Protein AF-A0A958DIU5-F1 (afdb_monomer_lite)

Secondary structure (DSSP, 8-state):
-------------PPP---HHHHHHHHHHHHHHHTTSHHHHHHHHHHT-TTTTTEEEEEEE-STT--EEE-S--HHHHTTSEEE-SSTTEEEEE-SSEEEEEE-SS-BTTTTBSSEEEEEEESSSEEEEETTS---TTEEEEEGGGS--GGGPPPTT--PPPP-

pLDDT: mean 75.97, std 15.97, range [31.56, 92.94]

Radius of gyration: 17.84 Å; chains: 1; bounding box: 60×39×46 Å

Sequence (164 aa):
YTDQSFSCRFMAQFSELTSPQRDEDWAEKRREAYRGSFRHFLNALRGGRLNETRFAISATRGTGREYTRHPFLSPRWQAQLISPAADSSECQLHFPFTLEVYFDGEGDELTGRKYQLSYLSLSSDTVTVSLNGYTPHTVMRYGRWGNERFADMLPLDYQPPAPD

Structure (mmCIF, N/CA/C/O backbone):
data_AF-A0A958DIU5-F1
#
_entry.id   AF-A0A958DIU5-F1
#
loop_
_atom_site.group_PDB
_atom_site.id
_atom_site.type_symbol
_atom_site.label_atom_id
_atom_site.label_alt_id
_atom_site.label_comp_id
_atom_site.label_asym_id
_atom_site.label_entity_id
_atom_site.label_seq_id
_atom_site.pdbx_PDB_ins_code
_atom_site.Cartn_x
_atom_site.Cartn_y
_atom_site.Cartn_z
_atom_site.occupancy
_atom_site.B_iso_or_equiv
_atom_site.auth_seq_id
_atom_site.auth_comp_id
_atom_site.auth_asym_id
_atom_site.auth_atom_id
_atom_site.pdbx_PDB_model_num
ATOM 1 N N . TYR A 1 1 ? 43.198 -16.333 16.505 1.00 38.53 1 TYR A N 1
ATOM 2 C CA . TYR A 1 1 ? 42.192 -15.309 16.826 1.00 38.53 1 TYR A CA 1
ATOM 3 C C . TYR A 1 1 ? 41.189 -15.309 15.695 1.00 38.53 1 TYR A C 1
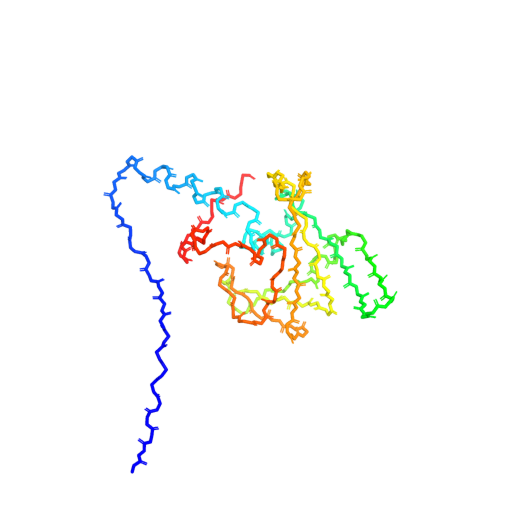ATOM 5 O O . TYR A 1 1 ? 41.500 -14.804 14.627 1.00 38.53 1 TYR A O 1
ATOM 13 N N . THR A 1 2 ? 40.062 -15.987 15.880 1.00 44.06 2 THR A N 1
ATOM 14 C CA . THR A 1 2 ? 39.003 -16.095 14.871 1.00 44.06 2 THR A CA 1
ATOM 15 C C . THR A 1 2 ? 37.812 -15.331 15.416 1.00 44.06 2 THR A C 1
ATOM 17 O O . THR A 1 2 ? 37.264 -15.695 16.454 1.00 44.06 2 THR A O 1
ATOM 20 N N . ASP A 1 3 ? 37.509 -14.221 14.757 1.00 47.31 3 ASP A N 1
ATOM 21 C CA . ASP A 1 3 ? 36.430 -13.299 15.084 1.00 47.31 3 ASP A CA 1
ATOM 22 C C . ASP A 1 3 ? 35.083 -13.991 14.825 1.00 47.31 3 ASP A C 1
ATOM 24 O O . ASP A 1 3 ? 34.685 -14.204 13.680 1.00 47.31 3 ASP A O 1
ATOM 28 N N . GLN A 1 4 ? 34.420 -14.440 15.893 1.00 47.19 4 GLN A N 1
ATOM 29 C CA . GLN A 1 4 ? 33.033 -14.891 15.830 1.00 47.19 4 GLN A CA 1
ATOM 30 C C . GLN A 1 4 ? 32.143 -13.665 16.003 1.00 47.19 4 GLN A C 1
ATOM 32 O O . GLN A 1 4 ? 31.909 -13.198 17.117 1.00 47.19 4 GLN A O 1
ATOM 37 N N . SER A 1 5 ? 31.642 -13.141 14.889 1.00 48.66 5 SER A N 1
ATOM 38 C CA . SER A 1 5 ? 30.579 -12.148 14.916 1.00 48.66 5 SER A CA 1
ATOM 39 C C . SER A 1 5 ? 29.260 -12.830 15.295 1.00 48.66 5 SER A C 1
ATOM 41 O O . SER A 1 5 ? 28.766 -13.729 14.616 1.00 48.66 5 SER A O 1
ATOM 43 N N . PHE A 1 6 ? 28.682 -12.411 16.419 1.00 39.09 6 PHE A N 1
ATOM 44 C CA . PHE A 1 6 ? 27.350 -12.827 16.846 1.00 39.09 6 PHE A CA 1
ATOM 45 C C . PHE A 1 6 ? 26.333 -11.809 16.327 1.00 39.09 6 PHE A C 1
ATOM 47 O O . PHE A 1 6 ? 26.322 -10.657 16.759 1.00 39.09 6 PHE A O 1
ATOM 54 N N . SER A 1 7 ? 25.454 -12.218 15.409 1.00 36.88 7 SER A N 1
ATOM 55 C CA . SER A 1 7 ? 24.296 -11.407 15.026 1.00 36.88 7 SER A CA 1
ATOM 56 C C . SER A 1 7 ? 23.142 -11.684 15.992 1.00 36.88 7 SER A C 1
ATOM 58 O O . SER A 1 7 ? 22.476 -12.715 15.887 1.00 36.88 7 SER A O 1
ATOM 60 N N . CYS A 1 8 ? 22.884 -10.781 16.937 1.00 31.56 8 CYS A N 1
ATOM 61 C CA . CYS A 1 8 ? 21.681 -10.856 17.764 1.00 31.56 8 CYS A CA 1
ATOM 62 C C . CYS A 1 8 ? 20.519 -10.166 17.034 1.00 31.56 8 CYS A C 1
ATOM 64 O O . CYS A 1 8 ? 20.511 -8.945 16.876 1.00 31.56 8 CYS A O 1
ATOM 66 N N . ARG A 1 9 ? 19.538 -10.944 16.565 1.00 41.72 9 ARG A N 1
ATOM 67 C CA . ARG A 1 9 ? 18.282 -10.422 16.013 1.00 41.72 9 ARG A CA 1
ATOM 68 C C . ARG A 1 9 ? 17.298 -10.277 17.176 1.00 41.72 9 ARG A C 1
ATOM 70 O O . ARG A 1 9 ? 16.578 -11.216 17.490 1.00 41.72 9 ARG A O 1
ATOM 77 N N . PHE A 1 10 ? 17.301 -9.128 17.850 1.00 39.28 10 PHE A N 1
ATOM 78 C CA . PHE A 1 10 ? 16.308 -8.842 18.888 1.00 39.28 10 PHE A CA 1
ATOM 79 C C . PHE A 1 10 ? 14.924 -8.744 18.240 1.00 39.28 10 PHE A C 1
ATOM 81 O O . PHE A 1 10 ? 14.627 -7.790 17.523 1.00 39.28 10 PHE A O 1
ATOM 88 N N . MET A 1 11 ? 14.092 -9.757 18.466 1.00 45.16 11 MET A N 1
ATOM 89 C CA . MET A 1 11 ? 12.677 -9.738 18.120 1.00 45.16 11 MET A CA 1
ATOM 90 C C . MET A 1 11 ? 11.887 -9.512 19.403 1.00 45.16 11 MET A C 1
ATOM 92 O O . MET A 1 11 ? 11.949 -10.323 20.323 1.00 45.16 11 MET A O 1
ATOM 96 N N . ALA A 1 12 ? 11.171 -8.392 19.482 1.00 38.19 12 ALA A N 1
ATOM 97 C CA . ALA A 1 12 ? 10.206 -8.180 20.549 1.00 38.19 12 ALA A CA 1
ATOM 98 C C . ALA A 1 12 ? 9.072 -9.203 20.382 1.00 38.19 12 ALA A C 1
ATOM 100 O O . ALA A 1 12 ? 8.350 -9.170 19.388 1.00 38.19 12 ALA A O 1
ATOM 101 N N . GLN A 1 13 ? 8.944 -10.123 21.337 1.00 39.41 13 GLN A N 1
ATOM 102 C CA . GLN A 1 13 ? 7.835 -11.066 21.419 1.00 39.41 13 GLN A CA 1
ATOM 103 C C . GLN A 1 13 ? 6.920 -10.603 22.553 1.00 39.41 13 GLN A C 1
ATOM 105 O O . GLN A 1 13 ? 7.359 -10.491 23.696 1.00 39.41 13 GLN A O 1
ATOM 110 N N . PHE A 1 14 ? 5.669 -10.280 22.231 1.00 45.91 14 PHE A N 1
ATOM 111 C CA . PHE A 1 14 ? 4.665 -9.916 23.226 1.00 45.91 14 PHE A CA 1
ATOM 112 C C . PHE A 1 14 ? 3.874 -11.173 23.592 1.00 45.91 14 PHE A C 1
ATOM 114 O O . PHE A 1 14 ? 3.301 -11.810 22.712 1.00 45.91 14 PHE A O 1
ATOM 121 N N . SER A 1 15 ? 3.871 -11.551 24.869 1.00 42.66 15 SER A N 1
ATOM 122 C CA . SER A 1 15 ? 3.043 -12.634 25.402 1.00 42.66 15 SER A CA 1
ATOM 123 C C . SER A 1 15 ? 1.799 -12.057 26.082 1.00 42.66 15 SER A C 1
ATOM 125 O O . SER A 1 15 ? 1.873 -11.073 26.819 1.00 42.66 15 SER A O 1
ATOM 127 N N . GLU A 1 16 ? 0.639 -12.648 25.797 1.00 48.88 16 GLU A N 1
ATOM 128 C CA . GLU A 1 16 ? -0.660 -12.178 26.286 1.00 48.88 16 GLU A CA 1
ATOM 129 C C . GLU A 1 16 ? -0.812 -12.326 27.808 1.00 48.88 16 GLU A C 1
ATOM 131 O O . GLU A 1 16 ? -0.441 -13.337 28.403 1.00 48.88 16 GLU A O 1
ATOM 136 N N . LEU A 1 17 ? -1.419 -11.315 28.436 1.00 45.28 17 LEU A N 1
ATOM 137 C CA . LEU A 1 17 ? -1.927 -11.388 29.806 1.00 45.28 17 LEU A CA 1
ATOM 138 C C . LEU A 1 17 ? -3.398 -11.816 29.742 1.00 45.28 17 LEU A C 1
ATOM 140 O O . LEU A 1 17 ? -4.265 -10.999 29.446 1.00 45.28 17 LEU A O 1
ATOM 144 N N . THR A 1 18 ? -3.672 -13.089 30.020 1.00 43.19 18 THR A N 1
ATOM 145 C CA . THR A 1 18 ? -5.001 -13.714 29.908 1.00 43.19 18 THR A CA 1
ATOM 146 C C . THR A 1 18 ? -6.030 -13.109 30.870 1.00 43.19 18 THR A C 1
ATOM 148 O O . THR A 1 18 ? -5.920 -13.271 32.089 1.00 43.19 18 THR A O 1
ATOM 151 N N . SER A 1 19 ? -7.061 -12.451 30.329 1.00 50.19 19 SER A N 1
ATOM 152 C CA . SER A 1 19 ? -8.304 -12.112 31.031 1.00 50.19 19 SER A CA 1
ATOM 153 C C . SER A 1 19 ? -9.453 -12.008 30.014 1.00 50.19 19 SER A C 1
ATOM 155 O O . SER A 1 19 ? -9.405 -11.129 29.156 1.00 50.19 19 SER A O 1
ATOM 157 N N . PRO A 1 20 ? -10.522 -12.818 30.135 1.00 53.72 20 PRO A N 1
ATOM 158 C CA . PRO A 1 20 ? -11.518 -13.000 29.070 1.00 53.72 20 PRO A CA 1
ATOM 159 C C . PRO A 1 20 ? -12.269 -11.721 28.671 1.00 53.72 20 PRO A C 1
ATOM 161 O O . PRO A 1 20 ? -12.610 -11.540 27.512 1.00 53.72 20 PRO A O 1
ATOM 164 N N . GLN A 1 21 ? -12.495 -10.801 29.612 1.00 54.56 21 GLN A N 1
ATOM 165 C CA . GLN A 1 21 ? -13.175 -9.527 29.340 1.00 54.56 21 GLN A CA 1
ATOM 166 C C . GLN A 1 21 ? -12.269 -8.514 28.629 1.00 54.56 21 GLN A C 1
ATOM 168 O O . GLN A 1 21 ? -12.748 -7.619 27.948 1.00 54.56 21 GLN A O 1
ATOM 173 N N . ARG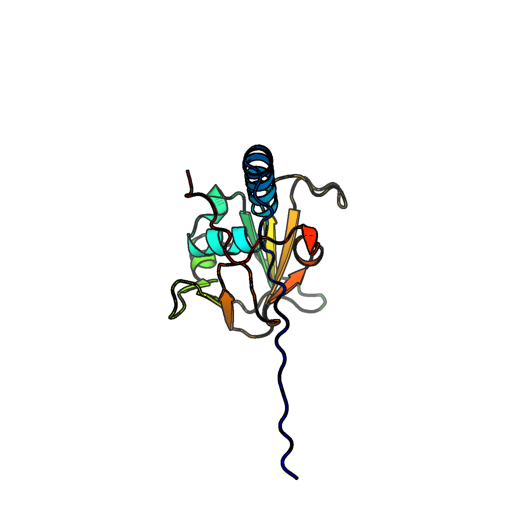 A 1 22 ? -10.948 -8.657 28.781 1.00 59.44 22 ARG A N 1
ATOM 174 C CA . ARG A 1 22 ? -9.981 -7.853 28.037 1.00 59.44 22 ARG A CA 1
ATOM 175 C C . ARG A 1 22 ? -9.818 -8.390 26.617 1.00 59.44 22 ARG A C 1
ATOM 177 O O . ARG A 1 22 ? -9.569 -7.593 25.724 1.00 59.44 22 ARG A O 1
ATOM 184 N N . ASP A 1 23 ? -9.961 -9.696 26.400 1.00 62.88 23 ASP A N 1
ATOM 185 C CA . ASP A 1 23 ? -9.697 -10.342 25.107 1.00 62.88 23 ASP A CA 1
ATOM 186 C C . ASP A 1 23 ? -10.622 -9.833 23.983 1.00 62.88 23 ASP A C 1
ATOM 188 O O . ASP A 1 23 ? -10.154 -9.611 22.866 1.00 62.88 23 ASP A O 1
ATOM 192 N N . GLU A 1 24 ? -11.899 -9.557 24.276 1.00 65.88 24 GLU A N 1
ATOM 193 C CA . GLU A 1 24 ? -12.839 -8.952 23.313 1.00 65.88 24 GLU A CA 1
ATOM 194 C C . GLU A 1 24 ? -12.463 -7.500 22.972 1.00 65.88 24 GLU A C 1
ATOM 196 O O . GLU A 1 24 ? -12.370 -7.142 21.794 1.00 65.88 24 GLU A O 1
ATOM 201 N N . ASP A 1 25 ? -12.145 -6.686 23.985 1.00 72.81 25 ASP A N 1
ATOM 202 C CA . ASP A 1 25 ? -11.674 -5.306 23.800 1.00 72.81 25 ASP A CA 1
ATOM 203 C C . ASP A 1 25 ? -10.353 -5.254 23.010 1.00 72.81 25 ASP A C 1
ATOM 205 O O . ASP A 1 25 ? -10.131 -4.362 22.187 1.00 72.81 25 ASP A O 1
ATOM 209 N N . TRP A 1 26 ? -9.448 -6.210 23.246 1.00 70.94 26 TRP A N 1
ATOM 210 C CA . TRP A 1 26 ? -8.201 -6.344 22.492 1.00 70.94 26 TRP A CA 1
ATOM 211 C C . TRP A 1 26 ? -8.453 -6.790 21.054 1.00 70.94 26 TRP A C 1
ATOM 213 O O . TRP A 1 26 ? -7.772 -6.302 20.150 1.00 70.94 26 TRP A O 1
ATOM 223 N N . ALA A 1 27 ? -9.409 -7.690 20.819 1.00 78.69 27 ALA A N 1
ATOM 224 C CA . ALA A 1 27 ? -9.758 -8.147 19.480 1.00 78.69 27 ALA A CA 1
ATOM 225 C C . ALA A 1 27 ? -10.313 -7.004 18.619 1.00 78.69 27 ALA A C 1
ATOM 227 O O . ALA A 1 27 ? -9.897 -6.864 17.466 1.00 78.69 27 ALA A O 1
ATOM 228 N N . GLU A 1 28 ? -11.181 -6.153 19.174 1.00 79.50 28 GLU A N 1
ATOM 229 C CA . GLU A 1 28 ? -11.701 -4.994 18.443 1.00 79.50 28 GLU A CA 1
ATOM 230 C C . GLU A 1 28 ? -10.598 -3.967 18.168 1.00 79.50 28 GLU A C 1
ATOM 232 O O . GLU A 1 28 ? -10.400 -3.580 17.019 1.00 79.50 28 GLU A O 1
ATOM 237 N N . LYS A 1 29 ? -9.768 -3.630 19.163 1.00 81.38 29 LYS A N 1
ATOM 238 C CA . LYS A 1 29 ? -8.624 -2.721 18.957 1.00 81.38 29 LYS A CA 1
ATOM 239 C C . LYS A 1 29 ? -7.632 -3.237 17.917 1.00 81.38 29 LYS A C 1
ATOM 241 O O . LYS A 1 29 ? -7.084 -2.462 17.139 1.00 81.38 29 LYS A O 1
ATOM 246 N N . ARG A 1 30 ? -7.392 -4.552 17.868 1.00 81.25 30 ARG A N 1
ATOM 247 C CA . ARG A 1 30 ? -6.557 -5.174 16.825 1.00 81.25 30 ARG A CA 1
ATOM 248 C C . ARG A 1 30 ? -7.224 -5.096 15.457 1.00 81.25 30 ARG A C 1
ATOM 250 O O . ARG A 1 30 ? -6.546 -4.875 14.458 1.00 81.25 30 ARG A O 1
ATOM 257 N N . ARG A 1 31 ? -8.545 -5.248 15.385 1.00 82.81 31 ARG A N 1
ATOM 258 C CA . ARG A 1 31 ? -9.297 -5.084 14.138 1.00 82.81 31 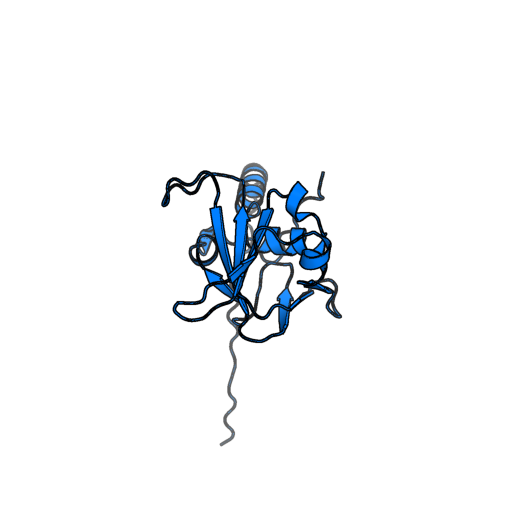ARG A CA 1
ATOM 259 C C . ARG A 1 31 ? -9.228 -3.645 13.632 1.00 82.81 31 ARG A C 1
ATOM 261 O O . ARG A 1 31 ? -9.016 -3.441 12.438 1.00 82.81 31 ARG A O 1
ATOM 268 N N . GLU A 1 32 ? -9.352 -2.672 14.525 1.00 82.56 32 GLU A N 1
ATOM 269 C CA . GLU A 1 32 ? -9.165 -1.250 14.231 1.00 82.56 32 GLU A CA 1
ATOM 270 C C . GLU A 1 32 ? -7.737 -0.969 13.751 1.00 82.56 32 GLU A C 1
ATOM 272 O O . GLU A 1 32 ? -7.568 -0.428 12.663 1.00 82.56 32 GLU A O 1
ATOM 277 N N . ALA A 1 33 ? -6.717 -1.444 14.475 1.00 82.50 33 ALA A N 1
ATOM 278 C CA . ALA A 1 33 ? -5.312 -1.300 14.085 1.00 82.50 33 ALA A CA 1
ATOM 279 C C . ALA A 1 33 ? -4.984 -1.992 12.750 1.00 82.50 33 ALA A C 1
ATOM 281 O O . ALA A 1 33 ? -4.126 -1.538 11.996 1.00 82.50 33 ALA A O 1
ATOM 282 N N . TYR A 1 34 ? -5.672 -3.090 12.420 1.00 87.19 34 TYR A N 1
ATOM 283 C CA . TYR A 1 34 ? -5.536 -3.745 11.122 1.00 87.19 34 TYR A CA 1
ATOM 284 C C . TYR A 1 34 ? -6.112 -2.892 9.995 1.00 87.19 34 TYR A C 1
ATOM 286 O O . TYR A 1 34 ? -5.469 -2.751 8.953 1.00 87.19 34 TYR A O 1
ATOM 294 N N . ARG A 1 35 ? -7.301 -2.315 10.175 1.00 87.31 35 ARG A N 1
ATOM 295 C CA . ARG A 1 35 ? -7.989 -1.546 9.131 1.00 87.31 35 ARG A CA 1
ATOM 296 C C . ARG A 1 35 ? -7.148 -0.345 8.696 1.00 87.31 35 ARG A C 1
ATOM 298 O O . ARG A 1 35 ? -6.771 0.510 9.479 1.00 87.31 35 ARG A O 1
ATOM 305 N N . GLY A 1 36 ? -6.853 -0.294 7.402 1.00 86.62 36 GLY A N 1
ATOM 306 C CA . GLY A 1 36 ? -6.054 0.778 6.798 1.00 86.62 36 GLY A CA 1
ATOM 307 C C . GLY A 1 36 ? -4.542 0.632 6.970 1.00 86.62 36 GLY A C 1
ATOM 308 O O . GLY A 1 36 ? -3.801 1.355 6.308 1.00 86.62 36 GLY A O 1
ATOM 309 N N . SER A 1 37 ? -4.069 -0.326 7.774 1.00 88.56 37 SER A N 1
ATOM 310 C CA . SER A 1 37 ? -2.638 -0.605 7.925 1.00 88.56 37 SER A CA 1
ATOM 311 C C . SER A 1 37 ? -2.009 -1.121 6.632 1.00 88.56 37 SER A C 1
ATOM 313 O O . SER A 1 37 ? -2.676 -1.672 5.746 1.00 88.56 37 SER A O 1
ATOM 315 N N . PHE A 1 38 ? -0.683 -1.035 6.558 1.00 88.75 38 PHE A N 1
ATOM 316 C CA . PHE A 1 38 ? 0.076 -1.621 5.457 1.00 88.75 38 PHE A CA 1
ATOM 317 C C . PHE A 1 38 ? -0.179 -3.134 5.301 1.00 88.75 38 PHE A C 1
ATOM 319 O O . PHE A 1 38 ? -0.289 -3.643 4.185 1.00 88.75 38 PHE A O 1
ATOM 326 N N . ARG A 1 39 ? -0.364 -3.858 6.413 1.00 88.19 39 ARG A N 1
ATOM 327 C CA . ARG A 1 39 ? -0.700 -5.289 6.400 1.00 88.19 39 ARG A CA 1
ATOM 328 C C . ARG A 1 39 ? -2.062 -5.551 5.751 1.00 88.19 39 ARG A C 1
ATOM 330 O O . ARG A 1 39 ? -2.201 -6.506 4.984 1.00 88.19 39 ARG A O 1
ATOM 337 N N . HIS A 1 40 ? -3.065 -4.725 6.041 1.00 89.88 40 HIS A N 1
ATOM 338 C CA . HIS A 1 40 ? -4.382 -4.825 5.409 1.00 89.88 40 HIS A CA 1
ATOM 339 C C . HIS A 1 40 ? -4.300 -4.543 3.912 1.00 89.88 40 HIS A C 1
ATOM 341 O O . HIS A 1 40 ? -4.829 -5.318 3.116 1.00 89.88 40 HIS A O 1
ATOM 347 N N . PHE A 1 41 ? -3.539 -3.519 3.525 1.00 91.31 41 PHE A N 1
ATOM 348 C CA . PHE A 1 41 ? -3.283 -3.218 2.122 1.00 91.31 41 PHE A CA 1
ATOM 349 C C . PHE A 1 41 ? -2.627 -4.386 1.372 1.00 91.31 41 PHE A C 1
ATOM 351 O O . PHE A 1 41 ? -3.110 -4.760 0.307 1.00 91.31 41 PHE A O 1
ATOM 358 N N . LEU A 1 42 ? -1.576 -5.011 1.921 1.00 89.56 42 LEU A N 1
ATOM 359 C CA . LEU A 1 42 ? -0.913 -6.153 1.274 1.00 89.56 42 LEU A CA 1
ATOM 360 C C . LEU A 1 42 ? -1.865 -7.334 1.052 1.00 89.56 42 LEU A C 1
ATOM 362 O O . LEU A 1 42 ? -1.860 -7.945 -0.018 1.00 89.56 42 LEU A O 1
ATOM 366 N N . ASN A 1 43 ? -2.699 -7.645 2.046 1.00 89.25 43 ASN A N 1
ATOM 367 C CA . ASN A 1 43 ? -3.677 -8.725 1.935 1.00 89.25 43 ASN A CA 1
ATOM 368 C C . ASN A 1 43 ? -4.753 -8.411 0.890 1.00 89.25 43 ASN A C 1
ATOM 370 O O . ASN A 1 43 ? -5.087 -9.278 0.080 1.00 89.25 43 ASN A O 1
ATOM 374 N N . ALA A 1 44 ? -5.241 -7.171 0.865 1.00 90.81 44 ALA A N 1
ATOM 375 C CA . ALA A 1 44 ? -6.205 -6.708 -0.123 1.00 90.81 44 ALA A CA 1
ATOM 376 C C . ALA A 1 44 ? -5.629 -6.702 -1.546 1.00 90.81 44 ALA A C 1
ATOM 378 O O . ALA A 1 44 ? -6.287 -7.170 -2.476 1.00 90.81 44 ALA A O 1
ATOM 379 N N . LEU A 1 45 ? -4.390 -6.229 -1.716 1.00 90.62 45 LEU A N 1
ATOM 380 C CA . LEU A 1 45 ? -3.684 -6.212 -2.996 1.00 90.62 45 LEU A CA 1
ATOM 381 C C . LEU A 1 45 ? -3.469 -7.637 -3.516 1.00 90.62 45 LEU A C 1
ATOM 383 O O . LEU A 1 45 ? -3.806 -7.921 -4.663 1.00 90.62 45 LEU A O 1
ATOM 387 N N . ARG A 1 46 ? -2.991 -8.554 -2.662 1.00 88.69 46 ARG A N 1
ATOM 388 C CA . ARG A 1 46 ? -2.809 -9.973 -3.013 1.00 88.69 46 ARG A CA 1
ATOM 389 C C . ARG A 1 46 ? -4.129 -10.636 -3.402 1.00 88.69 46 ARG A C 1
ATOM 391 O O . ARG A 1 46 ? -4.162 -11.441 -4.324 1.00 88.69 46 ARG A O 1
ATOM 398 N N . GLY A 1 47 ? -5.204 -10.317 -2.684 1.00 87.12 47 GLY A N 1
ATOM 399 C CA . GLY A 1 47 ? -6.534 -10.859 -2.949 1.00 87.12 47 GLY A CA 1
ATOM 400 C C . GLY A 1 47 ? -7.247 -10.231 -4.148 1.00 87.12 47 GLY A C 1
ATOM 401 O O . GLY A 1 47 ? -8.295 -10.740 -4.533 1.00 87.12 47 GLY A O 1
ATOM 402 N N . GLY A 1 48 ? -6.728 -9.135 -4.717 1.00 87.69 48 GLY A N 1
ATOM 403 C CA . GLY A 1 48 ? -7.418 -8.360 -5.752 1.00 87.69 48 GLY A CA 1
ATOM 404 C C . GLY A 1 48 ? -8.670 -7.627 -5.249 1.00 87.69 48 GLY A C 1
ATOM 405 O O . GLY A 1 48 ? -9.558 -7.327 -6.040 1.00 87.69 48 GLY A O 1
ATOM 406 N N . ARG A 1 49 ? -8.754 -7.345 -3.941 1.00 87.12 49 ARG A N 1
ATOM 407 C CA . ARG A 1 49 ? -9.951 -6.827 -3.244 1.00 87.12 49 ARG A CA 1
ATOM 408 C C . ARG A 1 49 ? -9.805 -5.383 -2.758 1.00 87.12 49 ARG A C 1
ATOM 410 O O . ARG A 1 49 ? -10.486 -4.965 -1.825 1.00 87.12 49 ARG A O 1
ATOM 417 N N . LEU A 1 50 ? -8.917 -4.596 -3.370 1.00 87.38 50 LEU A N 1
ATOM 418 C CA . LEU A 1 50 ? -8.662 -3.210 -2.945 1.00 87.38 50 LEU A CA 1
ATOM 419 C C . LEU A 1 50 ? -9.955 -2.387 -2.834 1.00 87.38 50 LEU A C 1
ATOM 421 O O . LEU A 1 50 ? -10.173 -1.740 -1.814 1.00 87.38 50 LEU A O 1
ATOM 425 N N . ASN A 1 51 ? -10.858 -2.513 -3.809 1.00 79.31 51 ASN A N 1
ATOM 426 C CA . ASN A 1 51 ? -12.132 -1.790 -3.809 1.00 79.31 51 ASN A CA 1
ATOM 427 C C . ASN A 1 51 ? -13.056 -2.191 -2.640 1.00 79.31 51 ASN A C 1
ATOM 429 O O . ASN A 1 51 ? -13.651 -1.319 -2.016 1.00 79.31 51 ASN A O 1
ATOM 433 N N . GLU A 1 52 ? -13.153 -3.485 -2.310 1.00 82.50 52 GLU A N 1
ATOM 434 C CA . GLU A 1 52 ? -13.968 -3.993 -1.186 1.00 82.50 52 GLU A CA 1
ATOM 435 C C . GLU A 1 52 ? -13.410 -3.518 0.163 1.00 82.50 52 GLU A C 1
ATOM 437 O O . GLU A 1 52 ? -14.138 -3.200 1.098 1.00 82.50 52 GLU A O 1
ATOM 442 N N . THR A 1 53 ? -12.087 -3.405 0.233 1.00 83.56 53 THR A N 1
ATOM 443 C CA . THR A 1 53 ? -11.345 -2.978 1.427 1.00 83.56 53 THR A CA 1
ATOM 444 C C . THR A 1 53 ? -11.125 -1.466 1.523 1.00 83.56 53 THR A C 1
ATOM 446 O O . THR A 1 53 ? -10.370 -1.021 2.387 1.00 83.56 53 THR A O 1
ATOM 449 N N . ARG A 1 54 ? -11.804 -0.669 0.682 1.00 90.62 54 ARG A N 1
ATOM 450 C CA . ARG A 1 54 ? -11.759 0.808 0.685 1.00 90.62 54 ARG A CA 1
ATOM 451 C C . ARG A 1 54 ? -10.378 1.400 0.374 1.00 90.62 54 ARG A C 1
ATOM 453 O O . ARG A 1 54 ? -10.076 2.529 0.763 1.00 90.62 54 ARG A O 1
ATOM 460 N N . PHE A 1 55 ? -9.549 0.656 -0.355 1.00 92.38 55 PHE A N 1
ATOM 461 C CA . PHE A 1 55 ? -8.286 1.144 -0.894 1.00 92.38 55 PHE A CA 1
ATOM 462 C C . PHE A 1 55 ? -8.422 1.567 -2.355 1.00 92.38 55 PHE A C 1
ATOM 464 O O . PHE A 1 55 ? -9.030 0.880 -3.174 1.00 92.38 55 PHE A O 1
ATOM 471 N N . ALA A 1 56 ? -7.747 2.655 -2.707 1.00 91.50 56 ALA A N 1
ATOM 472 C CA . ALA A 1 56 ? -7.501 3.043 -4.088 1.00 91.50 56 ALA A CA 1
ATOM 473 C C . ALA A 1 56 ? -6.019 3.377 -4.266 1.00 91.50 56 ALA A C 1
ATOM 475 O O . ALA A 1 56 ? -5.388 3.908 -3.354 1.00 91.50 56 ALA A O 1
ATOM 476 N N . ILE A 1 57 ? -5.447 3.074 -5.433 1.00 92.38 57 ILE A N 1
ATOM 477 C CA . ILE A 1 57 ? -4.016 3.290 -5.677 1.00 92.38 57 ILE A CA 1
ATOM 478 C C . ILE A 1 57 ? -3.760 4.090 -6.944 1.00 92.38 57 ILE A C 1
ATOM 480 O O . ILE A 1 57 ? -4.383 3.843 -7.972 1.00 92.38 57 ILE A O 1
ATOM 484 N N . SER A 1 58 ? -2.827 5.032 -6.887 1.00 91.69 58 SER A N 1
ATOM 485 C CA . SER A 1 58 ? -2.331 5.785 -8.045 1.00 91.69 58 SER A CA 1
ATOM 486 C C . SER A 1 58 ? -0.820 5.618 -8.158 1.00 91.69 58 SER A C 1
ATOM 488 O O . SER A 1 58 ? -0.148 5.370 -7.161 1.00 91.69 58 SER A O 1
ATOM 490 N N . ALA A 1 59 ? -0.277 5.739 -9.366 1.00 90.25 59 ALA A N 1
ATOM 491 C CA . ALA A 1 59 ? 1.164 5.663 -9.591 1.00 90.25 59 ALA A CA 1
ATOM 492 C C . ALA A 1 59 ? 1.703 7.032 -9.982 1.00 90.25 59 ALA A C 1
ATOM 494 O O . ALA A 1 59 ? 1.162 7.675 -10.883 1.00 90.25 59 ALA A O 1
ATOM 495 N N . THR A 1 60 ? 2.798 7.441 -9.356 1.00 87.69 60 THR A N 1
ATOM 496 C CA . THR A 1 60 ? 3.500 8.673 -9.703 1.00 87.69 60 THR A CA 1
ATOM 497 C C . THR A 1 60 ? 4.925 8.339 -10.112 1.00 87.69 60 THR A C 1
ATOM 499 O O . THR A 1 60 ? 5.695 7.755 -9.345 1.00 87.69 60 THR A O 1
ATOM 502 N N . ARG A 1 61 ? 5.276 8.706 -11.348 1.00 81.50 61 ARG A N 1
ATOM 503 C CA . ARG A 1 61 ? 6.618 8.544 -11.912 1.00 81.50 61 ARG A CA 1
ATOM 504 C C . ARG A 1 61 ? 7.210 9.921 -12.193 1.00 81.50 61 ARG A C 1
ATOM 506 O O . ARG A 1 61 ? 6.575 10.732 -12.865 1.00 81.50 61 ARG A O 1
ATOM 513 N N . GLY A 1 62 ? 8.414 10.175 -11.689 1.00 67.00 62 GLY A N 1
ATOM 514 C CA . GLY A 1 62 ? 9.128 11.421 -11.953 1.00 67.00 62 GLY A CA 1
ATOM 515 C C . GLY A 1 62 ? 10.236 11.722 -10.951 1.00 67.00 62 GLY A C 1
ATOM 516 O O . GLY A 1 62 ? 10.200 11.270 -9.808 1.00 67.00 62 GLY A O 1
ATOM 517 N N . THR A 1 63 ? 11.205 12.520 -11.388 1.00 53.72 63 THR A N 1
ATOM 518 C CA . THR A 1 63 ? 12.185 13.211 -10.545 1.00 53.72 63 THR A CA 1
ATOM 519 C C . THR A 1 63 ? 12.149 14.697 -10.916 1.00 53.72 63 THR A C 1
ATOM 521 O O . THR A 1 63 ? 12.142 15.062 -12.090 1.00 53.72 63 THR A O 1
ATOM 524 N N . GLY A 1 64 ? 12.093 15.602 -9.937 1.00 58.41 64 GLY A N 1
ATOM 525 C CA . GLY A 1 64 ? 12.163 17.043 -10.220 1.00 58.41 64 GLY A CA 1
ATOM 526 C C . GLY A 1 64 ? 10.850 17.663 -10.719 1.00 58.41 64 GLY A C 1
ATOM 527 O O . GLY A 1 64 ? 9.908 17.742 -9.947 1.00 58.41 64 GLY A O 1
ATOM 528 N N . ARG A 1 65 ? 10.807 18.219 -11.942 1.00 46.84 65 ARG A N 1
ATOM 529 C CA . ARG A 1 65 ? 9.659 19.000 -12.476 1.00 46.84 65 ARG A CA 1
ATOM 530 C C . ARG A 1 65 ? 8.719 18.210 -13.398 1.00 46.84 65 ARG A C 1
ATOM 532 O O . ARG A 1 65 ? 7.630 18.696 -13.688 1.00 46.84 65 ARG A O 1
ATOM 539 N N . GLU A 1 66 ? 9.105 17.014 -13.835 1.00 55.25 66 GLU A N 1
ATOM 540 C CA . GLU A 1 66 ? 8.287 16.145 -14.689 1.00 55.25 66 GLU A CA 1
ATOM 541 C C . GLU A 1 66 ? 7.624 15.058 -13.837 1.00 55.25 66 GLU A C 1
ATOM 543 O O . GLU A 1 66 ? 8.179 13.982 -13.625 1.00 55.25 66 GLU A O 1
ATOM 548 N N . TYR A 1 67 ? 6.434 15.358 -13.309 1.00 64.88 67 TYR A N 1
ATOM 549 C CA . TYR A 1 67 ? 5.601 14.387 -12.599 1.00 64.88 67 TYR A CA 1
ATOM 550 C C . TYR A 1 67 ? 4.516 13.868 -13.535 1.00 64.88 67 TYR A C 1
ATOM 552 O O . TYR A 1 67 ? 3.615 14.613 -13.918 1.00 64.88 67 TYR A O 1
ATOM 560 N N . THR A 1 68 ? 4.561 12.578 -13.864 1.00 70.56 68 THR A N 1
ATOM 561 C CA . THR A 1 68 ? 3.415 11.902 -14.477 1.00 70.56 68 THR A CA 1
ATOM 562 C C . THR A 1 68 ? 2.672 11.144 -13.391 1.00 70.56 68 THR A C 1
ATOM 564 O O . THR A 1 68 ? 3.161 10.139 -12.870 1.00 70.56 68 THR A O 1
ATOM 567 N N . ARG A 1 69 ? 1.485 11.644 -13.040 1.00 76.44 69 ARG A N 1
ATOM 568 C CA . ARG A 1 69 ? 0.549 10.947 -12.161 1.00 76.44 69 ARG A CA 1
ATOM 569 C C . ARG A 1 69 ? -0.422 10.151 -13.019 1.00 76.44 69 ARG A C 1
ATOM 571 O O . ARG A 1 69 ? -1.160 10.725 -13.814 1.00 76.44 69 ARG A O 1
ATOM 578 N N . HIS A 1 70 ? -0.434 8.840 -12.839 1.00 75.06 70 HIS A N 1
ATOM 579 C CA . HIS A 1 70 ? -1.445 7.951 -13.388 1.00 75.06 70 HIS A CA 1
ATOM 580 C C . HIS A 1 70 ? -2.542 7.774 -12.336 1.00 75.06 70 HIS A C 1
ATOM 582 O O . HIS A 1 70 ? -2.337 7.035 -11.363 1.00 75.06 70 HIS A O 1
ATOM 588 N N . PRO A 1 71 ? -3.679 8.482 -12.475 1.00 75.88 71 PRO A N 1
ATOM 589 C CA . PRO A 1 71 ? -4.760 8.373 -11.513 1.00 75.88 71 PRO A CA 1
ATOM 590 C C . PRO A 1 71 ? -5.360 6.969 -11.595 1.00 75.88 71 PRO A C 1
ATOM 592 O O . PRO A 1 71 ? -5.719 6.519 -12.678 1.00 75.88 71 PRO A O 1
ATOM 595 N N . PHE A 1 72 ? -5.476 6.316 -10.440 1.00 76.94 72 PHE A N 1
ATOM 596 C CA . PHE A 1 72 ? -6.237 5.084 -10.224 1.00 76.94 72 PHE A CA 1
ATOM 597 C C . PHE A 1 72 ? -5.883 3.928 -11.169 1.00 76.94 72 PHE A C 1
ATOM 599 O O . PHE A 1 72 ? -6.454 3.758 -12.246 1.00 76.94 72 PHE A O 1
ATOM 606 N N . LEU A 1 73 ? -4.946 3.082 -10.734 1.00 79.75 73 LEU A N 1
ATOM 607 C CA . LEU A 1 73 ? -4.550 1.900 -11.498 1.00 79.75 73 LEU A CA 1
ATOM 608 C C . LEU A 1 73 ? -5.743 0.954 -11.667 1.00 79.75 73 LEU A C 1
ATOM 610 O O . LEU A 1 73 ? -6.378 0.571 -10.688 1.00 79.75 73 LEU A O 1
ATOM 614 N N . SER A 1 74 ? -6.033 0.550 -12.906 1.00 85.31 74 SER A N 1
ATOM 615 C CA . SER A 1 74 ? -7.079 -0.445 -13.196 1.00 85.31 74 SER A CA 1
ATOM 616 C C . SER A 1 74 ? -6.759 -1.811 -12.562 1.00 85.31 74 SER A C 1
ATOM 618 O O . SER A 1 74 ? -5.578 -2.114 -12.378 1.00 85.31 74 SER A O 1
ATOM 620 N N . PRO A 1 75 ? -7.750 -2.691 -12.307 1.00 85.62 75 PRO A N 1
ATOM 621 C CA . PRO A 1 75 ? -7.515 -4.007 -11.695 1.00 85.62 75 PRO A CA 1
ATOM 622 C C . PRO A 1 75 ? -6.435 -4.842 -12.398 1.00 85.62 75 PRO A C 1
ATOM 624 O O . PRO A 1 75 ? -5.613 -5.486 -11.754 1.00 85.62 75 PRO A O 1
ATOM 627 N N . ARG A 1 76 ? -6.358 -4.757 -13.734 1.00 86.94 76 ARG A N 1
ATOM 628 C CA . ARG A 1 76 ? -5.305 -5.412 -14.525 1.00 86.94 76 ARG A CA 1
ATOM 629 C C . ARG A 1 76 ? -3.903 -4.907 -14.175 1.00 86.94 76 ARG A C 1
ATOM 631 O O . ARG A 1 76 ? -2.953 -5.679 -14.203 1.00 86.94 76 ARG A O 1
ATOM 638 N N . TRP A 1 77 ? -3.750 -3.613 -13.917 1.00 85.50 77 TRP A N 1
ATOM 639 C CA . TRP A 1 77 ? -2.471 -3.029 -13.506 1.00 85.50 77 TRP A CA 1
ATOM 640 C C . TRP A 1 77 ? -2.172 -3.317 -12.037 1.00 85.50 77 TRP A C 1
ATOM 642 O O . TRP A 1 77 ? -1.028 -3.599 -11.715 1.00 85.50 77 TRP A O 1
ATOM 652 N N . GLN A 1 78 ? -3.189 -3.336 -11.172 1.00 88.62 78 GLN A N 1
ATOM 653 C CA . GLN A 1 78 ? -3.049 -3.731 -9.764 1.00 88.62 78 GLN A CA 1
ATOM 654 C C . GLN A 1 78 ? -2.507 -5.164 -9.631 1.00 88.62 78 GLN A C 1
ATOM 656 O O . GLN A 1 78 ? -1.586 -5.405 -8.856 1.00 88.62 78 GLN A O 1
ATOM 661 N N . ALA A 1 79 ? -3.013 -6.096 -10.446 1.00 87.50 79 ALA A N 1
ATOM 662 C CA . ALA A 1 79 ? -2.541 -7.482 -10.488 1.00 87.50 79 ALA A CA 1
ATOM 663 C C . ALA A 1 79 ? -1.080 -7.629 -10.962 1.00 87.50 79 ALA A C 1
ATOM 665 O O . ALA A 1 79 ? -0.464 -8.657 -10.716 1.00 87.50 79 ALA A O 1
ATOM 666 N N . GLN A 1 80 ? -0.523 -6.611 -11.625 1.00 89.81 80 GLN A N 1
ATOM 667 C CA . GLN A 1 80 ? 0.883 -6.547 -12.047 1.00 89.81 80 GLN A CA 1
ATOM 668 C C . GLN A 1 80 ? 1.769 -5.803 -11.038 1.00 89.81 80 GLN A C 1
ATOM 670 O O . GLN A 1 80 ? 2.877 -5.417 -11.377 1.00 89.81 80 GLN A O 1
ATOM 675 N N . LEU A 1 81 ? 1.282 -5.496 -9.834 1.00 90.25 81 LEU A N 1
ATOM 676 C CA . LEU A 1 81 ? 2.126 -4.933 -8.771 1.00 90.25 81 LEU A CA 1
ATOM 677 C C . LEU A 1 81 ? 2.628 -6.005 -7.813 1.00 90.25 81 LEU A C 1
ATOM 679 O O . LEU A 1 81 ? 3.547 -5.751 -7.035 1.00 90.25 81 LEU A O 1
ATOM 683 N N . ILE A 1 82 ? 1.977 -7.168 -7.822 1.00 91.00 82 ILE A N 1
ATOM 684 C CA . ILE A 1 82 ? 2.167 -8.227 -6.847 1.00 91.00 82 ILE A CA 1
ATOM 685 C C . ILE A 1 82 ? 2.200 -9.582 -7.547 1.00 91.00 82 ILE A C 1
ATOM 687 O O . ILE A 1 82 ? 1.363 -9.888 -8.392 1.00 91.00 82 ILE A O 1
ATOM 691 N N . SER A 1 83 ? 3.165 -10.410 -7.178 1.00 89.50 83 SER A N 1
ATOM 692 C CA . SER A 1 83 ? 3.236 -11.815 -7.566 1.00 89.50 83 SER A CA 1
ATOM 693 C C . SER A 1 83 ? 3.320 -12.691 -6.313 1.00 89.50 83 SER A C 1
ATOM 695 O O . SER A 1 83 ? 3.868 -12.265 -5.290 1.00 89.50 83 SER A O 1
ATOM 697 N N . PRO A 1 84 ? 2.753 -13.910 -6.340 1.00 83.44 84 PRO A N 1
ATOM 698 C CA . PRO A 1 84 ? 2.949 -14.863 -5.254 1.00 83.44 84 PRO A CA 1
ATOM 699 C C . PRO A 1 84 ? 4.436 -15.230 -5.141 1.00 83.44 84 PRO A C 1
ATOM 701 O O . PRO A 1 84 ? 5.118 -15.375 -6.156 1.00 83.44 84 PRO A O 1
ATOM 704 N N . ALA A 1 85 ? 4.938 -15.369 -3.913 1.00 78.38 85 ALA A N 1
ATOM 705 C CA . ALA A 1 85 ? 6.266 -15.922 -3.669 1.00 78.38 85 ALA A CA 1
ATOM 706 C C . ALA A 1 85 ? 6.208 -17.460 -3.587 1.00 78.38 85 ALA A C 1
ATOM 708 O O . ALA A 1 85 ? 5.132 -18.059 -3.630 1.00 78.38 85 ALA A O 1
ATOM 709 N N . ALA A 1 86 ? 7.375 -18.103 -3.474 1.00 73.75 86 ALA A N 1
ATOM 710 C CA . ALA A 1 86 ? 7.463 -19.555 -3.293 1.00 73.75 86 ALA A CA 1
ATOM 711 C C . ALA A 1 86 ? 6.787 -20.024 -1.989 1.00 73.75 86 ALA A C 1
ATOM 713 O O . ALA A 1 86 ? 6.241 -21.124 -1.945 1.00 73.75 86 ALA A O 1
ATOM 714 N N . ASP A 1 87 ? 6.800 -19.181 -0.953 1.00 72.94 87 ASP A N 1
ATOM 715 C CA . ASP A 1 87 ? 6.037 -19.382 0.275 1.00 72.94 87 ASP A CA 1
ATOM 716 C C . ASP A 1 87 ? 4.711 -18.605 0.218 1.00 72.94 87 ASP A C 1
ATOM 718 O O . ASP A 1 87 ? 4.666 -17.425 -0.123 1.00 72.94 87 ASP A O 1
ATOM 722 N N . SER A 1 88 ? 3.625 -19.269 0.611 1.00 73.00 88 SER A N 1
ATOM 723 C CA . SER A 1 88 ? 2.280 -18.701 0.755 1.00 73.00 88 SER A CA 1
ATOM 724 C C . SER A 1 88 ? 2.182 -17.540 1.756 1.00 73.00 88 SER A C 1
ATOM 726 O O . SER A 1 88 ? 1.215 -16.769 1.704 1.00 73.00 88 SER A O 1
ATOM 728 N N . SER A 1 89 ? 3.158 -17.426 2.665 1.00 77.81 89 SER A N 1
ATOM 729 C CA . SER A 1 89 ? 3.261 -16.360 3.667 1.00 77.81 89 SER A CA 1
ATOM 730 C C . SER A 1 89 ? 3.940 -15.083 3.142 1.00 77.81 89 SER A C 1
ATOM 732 O O . SER A 1 89 ? 3.893 -14.035 3.797 1.00 77.81 89 SER A O 1
ATOM 734 N N . GLU A 1 90 ? 4.514 -15.143 1.938 1.00 84.88 90 GLU A N 1
ATOM 735 C CA . GLU A 1 90 ? 5.251 -14.060 1.297 1.00 84.88 90 GLU A CA 1
ATOM 736 C C . GLU A 1 90 ? 4.647 -13.690 -0.067 1.00 84.88 90 GLU A C 1
ATOM 738 O O . GLU A 1 90 ? 3.945 -14.461 -0.727 1.00 84.88 90 GLU A O 1
ATOM 743 N N . CYS A 1 91 ? 4.932 -12.475 -0.520 1.00 87.12 91 CYS A N 1
ATOM 744 C CA . CYS A 1 91 ? 4.676 -12.055 -1.890 1.00 87.12 91 CYS A CA 1
ATOM 745 C C . CYS A 1 91 ? 5.808 -11.167 -2.401 1.00 87.12 91 CYS A C 1
ATOM 747 O O . CYS A 1 91 ? 6.619 -10.646 -1.635 1.00 87.12 91 CYS A O 1
ATOM 749 N N . GLN A 1 92 ? 5.877 -11.008 -3.715 1.00 89.88 92 GLN A N 1
ATOM 750 C CA . GLN A 1 92 ? 6.829 -10.129 -4.373 1.00 89.88 92 GLN A CA 1
ATOM 751 C C . GLN A 1 92 ? 6.100 -8.900 -4.896 1.00 89.88 92 GLN A C 1
ATOM 753 O O . GLN A 1 92 ? 5.171 -9.009 -5.694 1.00 89.88 92 GLN A O 1
ATOM 758 N N . LEU A 1 93 ? 6.534 -7.726 -4.457 1.00 90.94 93 LEU A N 1
ATOM 759 C CA . LEU A 1 93 ? 6.101 -6.453 -5.013 1.00 90.94 93 LEU A CA 1
ATOM 760 C C . LEU A 1 93 ? 7.044 -6.045 -6.135 1.00 90.94 93 LEU A C 1
ATOM 762 O O . LEU A 1 93 ? 8.259 -6.145 -5.972 1.00 90.94 93 LEU A O 1
ATOM 766 N N . HIS A 1 94 ? 6.491 -5.564 -7.245 1.00 91.50 94 HIS A N 1
ATOM 767 C CA . HIS A 1 94 ? 7.272 -5.124 -8.395 1.00 91.50 94 HIS A CA 1
ATOM 768 C C . HIS A 1 94 ? 6.680 -3.862 -9.021 1.00 91.50 94 HIS A C 1
ATOM 770 O O . HIS A 1 94 ? 5.622 -3.890 -9.645 1.00 91.50 94 HIS A O 1
ATOM 776 N N . PHE A 1 95 ? 7.363 -2.730 -8.837 1.00 90.12 95 PHE A N 1
ATOM 777 C CA . PHE A 1 95 ? 7.005 -1.465 -9.474 1.00 90.12 95 PHE A CA 1
ATOM 778 C C . PHE A 1 95 ? 8.162 -0.445 -9.416 1.00 90.12 95 PHE A C 1
ATOM 780 O O . PHE A 1 95 ? 8.748 -0.248 -8.353 1.00 90.12 95 PHE A O 1
ATOM 787 N N . PRO A 1 96 ? 8.469 0.263 -10.522 1.00 87.56 96 PRO A N 1
ATOM 788 C CA . PRO A 1 96 ? 9.569 1.234 -10.592 1.00 87.56 96 PRO A CA 1
ATOM 789 C C . PRO A 1 96 ? 9.123 2.686 -10.315 1.00 87.56 96 PRO A C 1
ATOM 791 O O . PRO A 1 96 ? 9.697 3.637 -10.846 1.00 87.56 96 PRO A O 1
ATOM 794 N N . PHE A 1 97 ? 8.034 2.882 -9.572 1.00 89.06 97 PHE A N 1
ATOM 795 C CA . PHE A 1 97 ? 7.422 4.194 -9.327 1.00 89.06 97 PHE A CA 1
ATOM 796 C C . PHE A 1 97 ? 6.985 4.347 -7.870 1.00 89.06 97 PHE A C 1
ATOM 798 O O . PHE A 1 97 ? 6.951 3.378 -7.118 1.00 89.06 97 PHE A O 1
ATOM 805 N N . THR A 1 98 ? 6.623 5.561 -7.462 1.00 90.25 98 THR A N 1
ATOM 806 C CA . THR A 1 98 ? 6.004 5.762 -6.151 1.00 90.25 98 THR A CA 1
ATOM 807 C C . THR A 1 98 ? 4.529 5.409 -6.249 1.00 90.25 98 THR A C 1
ATOM 809 O O . THR A 1 98 ? 3.802 5.957 -7.082 1.00 90.25 98 THR A O 1
ATOM 812 N N . LEU A 1 99 ? 4.084 4.490 -5.400 1.00 92.81 99 LEU A N 1
ATOM 813 C CA . LEU A 1 99 ? 2.685 4.119 -5.281 1.00 92.81 99 LEU A CA 1
ATOM 814 C C . LEU A 1 99 ? 2.021 4.995 -4.218 1.00 92.81 99 LEU A C 1
ATOM 816 O O . LEU A 1 99 ? 2.434 5.000 -3.062 1.00 92.81 99 LEU A O 1
ATOM 820 N N . GLU A 1 100 ? 0.991 5.729 -4.610 1.00 92.69 100 GLU A N 1
ATOM 821 C CA . GLU A 1 100 ? 0.115 6.484 -3.716 1.00 92.69 100 GLU A CA 1
ATOM 822 C C . GLU A 1 100 ? -1.054 5.587 -3.324 1.00 92.69 100 GLU A C 1
ATOM 824 O O . GLU A 1 100 ? -1.788 5.119 -4.197 1.00 92.69 100 GLU A O 1
ATOM 829 N N . VAL A 1 101 ? -1.243 5.357 -2.028 1.00 92.94 101 VAL A N 1
ATOM 830 C CA . VAL A 1 101 ? -2.328 4.532 -1.499 1.00 92.94 101 VAL A CA 1
ATOM 831 C C . VAL A 1 101 ? -3.285 5.394 -0.693 1.00 92.94 101 VAL A C 1
ATOM 833 O O . VAL A 1 101 ? -2.916 6.003 0.309 1.00 92.94 101 VAL A O 1
ATOM 836 N N . TYR A 1 102 ? -4.529 5.414 -1.147 1.00 91.75 102 TYR A N 1
ATOM 837 C CA . TYR A 1 102 ? -5.656 6.087 -0.527 1.00 91.75 102 TYR A CA 1
ATOM 838 C C . TYR A 1 102 ? -6.454 5.061 0.260 1.00 91.75 102 TYR A C 1
ATOM 840 O O . TYR A 1 102 ? -6.798 4.013 -0.288 1.00 91.75 102 TYR A O 1
ATOM 848 N N . PHE A 1 103 ? -6.773 5.370 1.511 1.00 91.69 103 PHE A N 1
ATOM 849 C CA . PHE A 1 103 ? -7.679 4.573 2.326 1.00 91.69 103 PHE A CA 1
ATOM 850 C C . PHE A 1 103 ? -8.877 5.421 2.751 1.00 91.69 103 PHE A C 1
ATOM 852 O O . PHE A 1 103 ? -8.719 6.424 3.452 1.00 91.69 103 PHE A O 1
ATOM 859 N N . ASP A 1 104 ? -10.066 5.018 2.306 1.00 89.00 104 ASP A N 1
ATOM 860 C CA . ASP A 1 104 ? -11.343 5.662 2.627 1.00 89.00 104 ASP A CA 1
ATOM 861 C C . ASP A 1 104 ? -11.924 5.073 3.925 1.00 89.00 104 ASP A C 1
ATOM 863 O O . ASP A 1 104 ? -12.891 4.304 3.952 1.00 89.00 104 ASP A O 1
ATOM 867 N N . GLY A 1 105 ? -11.224 5.351 5.022 1.00 84.12 105 GLY A N 1
ATOM 868 C CA . GLY A 1 105 ? -11.576 4.922 6.371 1.00 84.12 105 GLY A CA 1
ATOM 869 C C . GLY A 1 105 ? -11.940 6.103 7.258 1.00 84.12 105 GLY A C 1
ATOM 870 O O . GLY A 1 105 ? -12.780 6.930 6.916 1.00 84.12 105 GLY A O 1
ATOM 871 N N . GLU A 1 106 ? -11.294 6.174 8.415 1.00 77.44 106 GLU A N 1
ATOM 872 C CA . GLU A 1 106 ? -11.318 7.377 9.241 1.00 77.44 106 GLU A CA 1
ATOM 873 C C . GLU A 1 106 ? -10.520 8.483 8.547 1.00 77.44 106 GLU A C 1
ATOM 875 O O . GLU A 1 106 ? -9.463 8.221 7.964 1.00 77.44 106 GLU A O 1
ATOM 880 N N . GLY A 1 107 ? -11.027 9.715 8.592 1.00 77.38 107 GLY A N 1
ATOM 881 C CA . GLY A 1 107 ? -10.314 10.868 8.055 1.00 77.38 107 GLY A CA 1
ATOM 882 C C . GLY A 1 107 ? -8.949 11.053 8.719 1.00 77.38 107 GLY A C 1
ATOM 883 O O . GLY A 1 107 ? -8.702 10.598 9.833 1.00 77.38 107 GLY A O 1
ATOM 884 N N . ASP A 1 108 ? -8.044 11.731 8.028 1.00 76.38 108 ASP A N 1
ATOM 885 C CA . ASP A 1 108 ? -6.743 12.084 8.579 1.00 76.38 108 ASP A CA 1
ATOM 886 C C . ASP A 1 108 ? -6.875 13.419 9.328 1.00 76.38 108 ASP A C 1
ATOM 888 O O . ASP A 1 108 ? -6.977 14.484 8.712 1.00 76.38 108 ASP A O 1
ATOM 892 N N . GLU A 1 109 ? -6.912 13.360 10.663 1.00 75.62 109 GLU A N 1
ATOM 893 C CA . GLU A 1 109 ? -7.083 14.536 11.531 1.00 75.62 109 GLU A CA 1
ATOM 894 C C . GLU A 1 109 ? -5.968 15.575 11.354 1.00 75.62 109 GLU A C 1
ATOM 896 O O . GLU A 1 109 ? -6.222 16.776 11.424 1.00 75.62 109 GLU A O 1
ATOM 901 N N . LEU A 1 110 ? -4.737 15.125 11.084 1.00 74.06 110 LEU A N 1
ATOM 902 C CA . LEU A 1 110 ? -3.572 16.001 10.933 1.00 74.06 110 LEU A CA 1
ATOM 903 C C . LEU A 1 110 ? -3.666 16.854 9.665 1.00 74.06 110 LEU A C 1
ATOM 905 O O . LEU A 1 110 ? -3.210 17.996 9.644 1.00 74.06 110 LEU A O 1
ATOM 909 N N . THR A 1 111 ? -4.236 16.298 8.598 1.00 77.38 111 THR A N 1
ATOM 910 C CA . THR A 1 111 ? -4.354 16.963 7.293 1.00 77.38 111 THR A CA 1
ATOM 911 C C . THR A 1 111 ? -5.758 17.497 7.003 1.00 77.38 111 THR A C 1
ATOM 913 O O . THR A 1 111 ? -5.937 18.219 6.020 1.00 77.38 111 THR A O 1
ATOM 916 N N . GLY A 1 112 ? -6.758 17.137 7.813 1.00 81.81 112 GLY A N 1
ATOM 917 C CA . GLY A 1 112 ? -8.174 17.450 7.593 1.00 81.81 112 GLY A CA 1
ATOM 918 C C . GLY A 1 112 ? -8.788 16.735 6.382 1.00 81.81 112 GLY A C 1
ATOM 919 O O . GLY A 1 112 ? -9.870 17.106 5.918 1.00 81.81 112 GLY A O 1
ATOM 920 N N . ARG A 1 113 ? -8.099 15.738 5.815 1.00 82.44 113 ARG A N 1
ATOM 921 C CA . ARG A 1 113 ? -8.579 14.994 4.646 1.00 82.44 113 ARG A CA 1
ATOM 922 C C . ARG A 1 113 ? -9.594 13.945 5.075 1.00 82.44 113 ARG A C 1
ATOM 924 O O . ARG A 1 113 ? -9.453 13.308 6.109 1.00 82.44 113 ARG A O 1
ATOM 931 N N . LYS A 1 114 ? -10.585 13.696 4.217 1.00 88.25 114 LYS A N 1
ATOM 932 C CA . LYS A 1 114 ? -11.584 12.633 4.433 1.00 88.25 114 LYS A CA 1
ATOM 933 C C . LYS A 1 114 ? -11.023 11.214 4.279 1.00 88.25 114 LYS A C 1
ATOM 935 O O . LYS A 1 114 ? -11.719 10.265 4.587 1.00 88.25 114 LYS A O 1
ATOM 940 N N . TYR A 1 115 ? -9.793 11.088 3.795 1.00 88.25 115 TYR A N 1
ATOM 941 C CA . TYR A 1 115 ? -9.113 9.826 3.545 1.00 88.25 115 TYR A CA 1
ATOM 942 C C . TYR A 1 115 ? -7.681 9.903 4.065 1.00 88.25 115 TYR A C 1
ATOM 944 O O . TYR A 1 115 ? -7.092 10.986 4.148 1.00 88.25 115 TYR A O 1
ATOM 952 N N . GLN A 1 116 ? -7.099 8.741 4.327 1.00 89.75 116 GLN A N 1
ATOM 953 C CA . GLN A 1 116 ? -5.693 8.613 4.692 1.00 89.75 116 GLN A CA 1
ATOM 954 C C . GLN A 1 116 ? -4.860 8.399 3.430 1.00 89.75 116 GLN A C 1
ATOM 956 O O . GLN A 1 116 ? -5.273 7.677 2.518 1.00 89.75 116 GLN A O 1
ATOM 961 N N . LEU A 1 117 ? -3.697 9.050 3.361 1.00 90.00 117 LEU A N 1
ATOM 962 C CA . LEU A 1 117 ? -2.775 8.932 2.235 1.00 90.00 117 LEU A CA 1
ATOM 963 C C . LEU A 1 117 ? -1.431 8.380 2.703 1.00 90.00 117 LEU A C 1
ATOM 965 O O . LEU A 1 117 ? -0.750 8.971 3.547 1.00 90.00 117 LEU A O 1
ATOM 969 N N . SER A 1 118 ? -1.041 7.272 2.091 1.00 91.62 118 SER A N 1
ATOM 970 C CA . SER A 1 118 ? 0.258 6.641 2.270 1.00 91.62 118 SER A CA 1
ATOM 971 C C . SER A 1 118 ? 1.006 6.581 0.946 1.00 91.62 118 SER A C 1
ATOM 973 O O . SER A 1 118 ? 0.403 6.588 -0.126 1.00 91.62 118 SER A O 1
ATOM 975 N N . TYR A 1 119 ? 2.330 6.502 1.021 1.00 91.50 119 TYR A N 1
ATOM 976 C CA . TYR A 1 119 ? 3.179 6.327 -0.153 1.00 91.50 119 TYR A CA 1
ATOM 977 C C . TYR A 1 119 ? 4.101 5.133 0.047 1.00 91.50 119 TYR A C 1
ATOM 979 O O . TYR A 1 119 ? 4.619 4.930 1.150 1.00 91.50 119 TYR A O 1
ATOM 987 N N . LEU A 1 120 ? 4.327 4.382 -1.027 1.00 91.25 120 LEU A N 1
ATOM 988 C CA . LEU A 1 120 ? 5.274 3.277 -1.075 1.00 91.25 120 LEU A CA 1
ATOM 989 C C . LEU A 1 120 ? 6.274 3.488 -2.202 1.00 91.25 120 LEU A C 1
ATOM 991 O O . LEU A 1 120 ? 5.891 3.785 -3.333 1.00 91.25 120 LEU A O 1
ATOM 995 N N . SER A 1 121 ? 7.544 3.255 -1.907 1.00 90.50 121 SER A N 1
ATOM 996 C CA . SER A 1 121 ? 8.572 3.056 -2.923 1.00 90.50 121 SER A CA 1
ATOM 997 C C . SER A 1 121 ? 9.428 1.848 -2.564 1.00 90.50 121 SER A C 1
ATOM 999 O O . SER A 1 121 ? 9.607 1.510 -1.392 1.00 90.50 121 SER A O 1
ATOM 1001 N N . LEU A 1 122 ? 9.921 1.159 -3.588 1.00 90.19 122 LEU A N 1
AT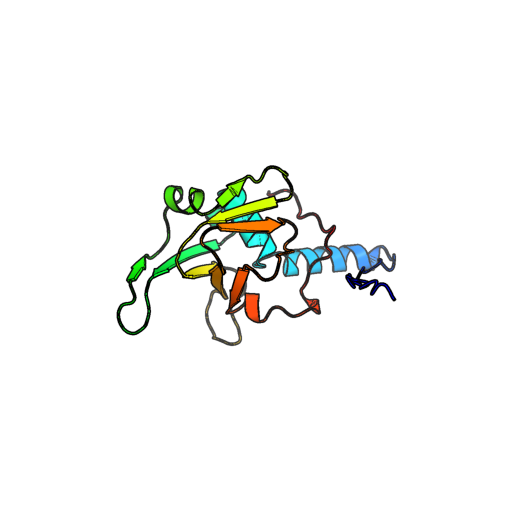OM 1002 C CA . LEU A 1 122 ? 10.800 0.010 -3.418 1.00 90.19 122 LEU A CA 1
ATOM 1003 C C . LEU A 1 122 ? 12.256 0.459 -3.548 1.00 90.19 122 LEU A C 1
ATOM 1005 O O . LEU A 1 122 ? 12.577 1.313 -4.372 1.00 90.19 122 LEU A O 1
ATOM 1009 N N . SER A 1 123 ? 13.148 -0.130 -2.751 1.00 86.00 123 SER A N 1
ATOM 1010 C CA . SER A 1 123 ? 14.595 0.090 -2.882 1.00 86.00 123 SER A CA 1
ATOM 1011 C C . SER A 1 123 ? 15.191 -0.555 -4.139 1.00 86.00 123 SER A C 1
ATOM 1013 O O . SER A 1 123 ? 16.297 -0.210 -4.545 1.00 86.00 123 SER A O 1
ATOM 1015 N N . SER A 1 124 ? 14.481 -1.522 -4.719 1.00 85.75 124 SER A N 1
ATOM 1016 C CA . SER A 1 124 ? 14.829 -2.273 -5.927 1.00 85.75 124 SER A CA 1
ATOM 1017 C C . SER A 1 124 ? 13.566 -2.553 -6.739 1.00 85.75 124 SER A C 1
ATOM 1019 O O . SER A 1 124 ? 12.470 -2.549 -6.185 1.00 85.75 124 SER A O 1
ATOM 1021 N N . ASP A 1 125 ? 13.707 -2.862 -8.029 1.00 81.56 125 ASP A N 1
ATOM 1022 C CA . ASP A 1 125 ? 12.566 -3.109 -8.931 1.00 81.56 125 ASP A CA 1
ATOM 1023 C C . ASP A 1 125 ? 11.631 -4.232 -8.459 1.00 81.56 125 ASP A C 1
ATOM 1025 O O . ASP A 1 125 ? 10.462 -4.284 -8.839 1.00 81.56 125 ASP A O 1
ATOM 1029 N N . THR A 1 126 ? 12.137 -5.150 -7.635 1.00 87.62 126 THR A N 1
ATOM 1030 C CA . THR A 1 126 ? 11.358 -6.214 -7.003 1.00 87.62 126 THR A CA 1
ATOM 1031 C C . THR A 1 126 ? 11.806 -6.410 -5.562 1.00 87.62 126 THR A C 1
ATOM 1033 O O . THR A 1 126 ? 13.006 -6.383 -5.271 1.00 87.62 126 THR A O 1
ATOM 1036 N N . VAL A 1 127 ? 10.844 -6.600 -4.658 1.00 88.56 127 VAL A N 1
ATOM 1037 C CA . VAL A 1 127 ? 11.077 -6.817 -3.226 1.00 88.56 127 VAL A CA 1
ATOM 1038 C C . VAL A 1 127 ? 10.141 -7.900 -2.703 1.00 88.56 127 VAL A C 1
ATOM 1040 O O . VAL A 1 127 ? 8.936 -7.849 -2.939 1.00 88.56 127 VAL A O 1
ATOM 1043 N N . THR A 1 128 ? 10.683 -8.850 -1.941 1.00 87.94 128 THR A N 1
ATOM 1044 C CA . THR A 1 128 ? 9.883 -9.824 -1.188 1.00 87.94 128 THR A CA 1
ATOM 1045 C C . THR A 1 128 ? 9.396 -9.212 0.124 1.00 87.94 128 THR A C 1
ATOM 1047 O O . THR A 1 128 ? 10.177 -8.614 0.870 1.00 87.94 128 THR A O 1
ATOM 1050 N N . VAL A 1 129 ? 8.107 -9.370 0.414 1.00 86.31 129 VAL A N 1
ATOM 1051 C CA . VAL A 1 129 ? 7.445 -8.882 1.627 1.00 86.31 129 VAL A CA 1
ATOM 1052 C C . VAL A 1 129 ? 6.643 -10.003 2.282 1.00 86.31 129 VAL A C 1
ATOM 1054 O O . VAL A 1 129 ? 6.047 -10.827 1.587 1.00 86.31 129 VAL A O 1
ATOM 1057 N N . SER A 1 130 ? 6.594 -10.028 3.617 1.00 84.19 130 SER A N 1
ATOM 1058 C CA . SER A 1 130 ? 5.723 -10.961 4.333 1.00 84.19 130 SER A CA 1
ATOM 1059 C C . SER A 1 130 ? 4.324 -10.375 4.507 1.00 84.19 130 SER A C 1
ATOM 1061 O O . SER A 1 130 ? 4.136 -9.192 4.807 1.00 84.19 130 SER A O 1
ATOM 1063 N N . LEU A 1 131 ? 3.313 -11.226 4.362 1.00 80.12 131 LEU A N 1
ATOM 1064 C CA . LEU A 1 131 ? 1.901 -10.856 4.489 1.00 80.12 131 LEU A CA 1
ATOM 1065 C C . LEU A 1 131 ? 1.465 -10.602 5.934 1.00 80.12 131 LEU A C 1
ATOM 1067 O O . LEU A 1 131 ? 0.367 -10.088 6.177 1.00 80.12 131 LEU A O 1
ATOM 1071 N N . ASN A 1 132 ? 2.325 -10.933 6.900 1.00 75.81 132 ASN A N 1
ATOM 1072 C CA . ASN A 1 132 ? 2.132 -10.558 8.295 1.00 75.81 132 ASN A CA 1
ATOM 1073 C C . ASN A 1 132 ? 2.464 -9.077 8.575 1.00 75.81 132 ASN A C 1
ATOM 1075 O O . ASN A 1 132 ? 2.293 -8.615 9.701 1.00 75.81 132 ASN A O 1
ATOM 1079 N N . GLY A 1 133 ? 2.891 -8.323 7.555 1.00 66.69 133 GLY A N 1
ATOM 1080 C CA . GLY A 1 133 ? 3.248 -6.909 7.665 1.00 66.69 133 GLY A CA 1
ATOM 1081 C C . GLY A 1 133 ? 4.705 -6.675 8.063 1.00 66.69 133 GLY A C 1
ATOM 1082 O O . GLY A 1 133 ? 5.152 -5.529 8.043 1.00 66.69 133 GLY A O 1
ATOM 1083 N N . TYR A 1 134 ? 5.463 -7.733 8.371 1.00 70.06 134 TYR A N 1
ATOM 1084 C CA . TYR A 1 134 ? 6.908 -7.639 8.504 1.00 70.06 134 TYR A CA 1
ATOM 1085 C C . TYR A 1 134 ? 7.533 -7.515 7.118 1.00 70.06 134 TYR A C 1
ATOM 1087 O O . TYR A 1 134 ? 7.454 -8.415 6.280 1.00 70.06 134 TYR A O 1
ATOM 1095 N N . THR A 1 135 ? 8.201 -6.396 6.884 1.00 65.75 135 THR A N 1
ATOM 1096 C CA . THR A 1 135 ? 9.006 -6.211 5.684 1.00 65.75 135 THR A CA 1
ATOM 1097 C C . THR A 1 135 ? 10.443 -5.931 6.069 1.00 65.75 135 THR A C 1
ATOM 1099 O O . THR A 1 135 ? 10.671 -5.074 6.929 1.00 65.75 135 THR A O 1
ATOM 1102 N N . PRO A 1 136 ? 11.428 -6.583 5.427 1.00 59.94 136 PRO A N 1
ATOM 1103 C CA . PRO A 1 136 ? 12.793 -6.082 5.474 1.00 59.94 136 PRO A CA 1
ATOM 1104 C C . PRO A 1 136 ? 12.830 -4.627 4.967 1.00 59.94 136 PRO A C 1
ATOM 1106 O O . PRO A 1 136 ? 11.901 -4.164 4.304 1.00 59.94 136 PRO A O 1
ATOM 1109 N N . HIS A 1 137 ? 13.893 -3.892 5.306 1.00 60.84 137 HIS A N 1
ATOM 1110 C CA . HIS A 1 137 ? 14.080 -2.441 5.098 1.00 60.84 137 HIS A CA 1
ATOM 1111 C C . HIS A 1 137 ? 14.114 -1.983 3.615 1.00 60.84 137 HIS A C 1
ATOM 1113 O O . HIS A 1 137 ? 14.648 -0.929 3.288 1.00 60.84 137 HIS A O 1
ATOM 1119 N N . THR A 1 138 ? 13.571 -2.788 2.710 1.00 78.81 138 THR A N 1
ATOM 1120 C CA . THR A 1 138 ? 13.531 -2.634 1.256 1.00 78.81 138 THR A CA 1
ATOM 1121 C C . THR A 1 138 ? 12.240 -1.983 0.746 1.00 78.81 138 THR A C 1
ATOM 1123 O O . THR A 1 138 ? 12.180 -1.574 -0.412 1.00 78.81 138 THR A O 1
ATOM 1126 N N . VAL A 1 139 ? 11.211 -1.843 1.591 1.00 87.25 139 VAL A N 1
ATOM 1127 C CA . VAL A 1 139 ? 10.001 -1.062 1.281 1.00 87.25 139 VAL A CA 1
ATOM 1128 C C . VAL A 1 139 ? 10.011 0.229 2.090 1.00 87.25 139 VAL A C 1
ATOM 1130 O O . VAL A 1 139 ? 9.876 0.213 3.315 1.00 87.25 139 VAL A O 1
ATOM 1133 N N . MET A 1 140 ? 10.143 1.357 1.399 1.00 87.50 140 MET A N 1
ATOM 1134 C CA . MET A 1 140 ? 10.047 2.678 2.007 1.00 87.50 140 MET A CA 1
ATOM 1135 C C . MET A 1 140 ? 8.579 3.082 2.116 1.00 87.50 140 MET A C 1
ATOM 1137 O O . MET A 1 140 ? 7.824 3.009 1.145 1.00 87.50 140 MET A O 1
ATOM 1141 N N . ARG A 1 141 ? 8.177 3.498 3.319 1.00 89.06 141 ARG A N 1
ATOM 1142 C CA . ARG A 1 141 ? 6.800 3.866 3.665 1.00 89.06 141 ARG A CA 1
ATOM 1143 C C . ARG A 1 141 ? 6.762 5.317 4.126 1.00 89.06 141 ARG A C 1
ATOM 1145 O O . ARG A 1 141 ? 7.531 5.703 5.002 1.00 89.06 141 ARG A O 1
ATOM 1152 N N . TYR A 1 142 ? 5.842 6.099 3.572 1.00 88.69 142 TYR A N 1
ATOM 1153 C CA . TYR A 1 142 ? 5.629 7.501 3.941 1.00 88.69 142 TYR A CA 1
ATOM 1154 C C . TYR A 1 142 ? 4.142 7.798 4.142 1.00 88.69 142 TYR A C 1
ATOM 1156 O O . TYR A 1 142 ? 3.278 6.975 3.833 1.00 88.69 142 TYR A O 1
ATOM 1164 N N . GLY A 1 143 ? 3.835 9.004 4.624 1.00 87.19 143 GLY A N 1
ATOM 1165 C CA . GLY A 1 143 ? 2.466 9.404 4.945 1.00 87.19 143 GLY A CA 1
ATOM 1166 C C . GLY A 1 143 ? 1.973 8.672 6.188 1.00 87.19 143 GLY A C 1
ATOM 1167 O O . GLY A 1 143 ? 2.738 8.498 7.140 1.00 87.19 143 GLY A O 1
ATOM 1168 N N . ARG A 1 144 ? 0.718 8.213 6.179 1.00 86.94 144 ARG A N 1
ATOM 1169 C CA . ARG A 1 144 ? 0.118 7.557 7.350 1.00 86.94 144 ARG A CA 1
ATOM 1170 C C . ARG A 1 144 ? 0.937 6.360 7.843 1.00 86.94 144 ARG A C 1
ATOM 1172 O O . ARG A 1 144 ? 1.207 6.291 9.039 1.00 86.94 144 ARG A O 1
ATOM 1179 N N . TRP A 1 145 ? 1.383 5.484 6.939 1.00 87.25 145 TRP A N 1
ATOM 1180 C CA . TRP A 1 145 ? 2.183 4.295 7.285 1.00 87.25 145 TRP A CA 1
ATOM 1181 C C . TRP A 1 145 ? 3.613 4.606 7.732 1.00 87.25 145 TRP A C 1
ATOM 1183 O O . TRP A 1 145 ? 4.211 3.813 8.448 1.00 87.25 145 TRP A O 1
ATOM 1193 N N . GLY A 1 146 ? 4.172 5.751 7.329 1.00 81.56 146 GLY A N 1
ATOM 1194 C CA . GLY A 1 146 ? 5.461 6.214 7.857 1.00 81.56 146 GLY A CA 1
ATOM 1195 C C . GLY A 1 146 ? 5.360 6.730 9.297 1.00 81.56 146 GLY A C 1
ATOM 1196 O O . GLY A 1 146 ? 6.350 6.729 10.021 1.00 81.56 146 GLY A O 1
ATOM 1197 N N . ASN A 1 147 ? 4.157 7.136 9.710 1.00 77.44 147 ASN A N 1
ATOM 1198 C CA . ASN A 1 147 ? 3.858 7.672 11.037 1.00 77.44 147 ASN A CA 1
ATOM 1199 C C . ASN A 1 147 ? 3.185 6.648 11.972 1.00 77.44 147 ASN A C 1
ATOM 1201 O O . ASN A 1 147 ? 2.791 7.017 13.080 1.00 77.44 147 ASN A O 1
ATOM 1205 N N . GLU A 1 148 ? 3.001 5.391 11.546 1.00 73.88 148 GLU A N 1
ATOM 1206 C CA . GLU A 1 148 ? 2.457 4.328 12.405 1.00 73.88 148 GLU A CA 1
ATOM 1207 C C . GLU A 1 148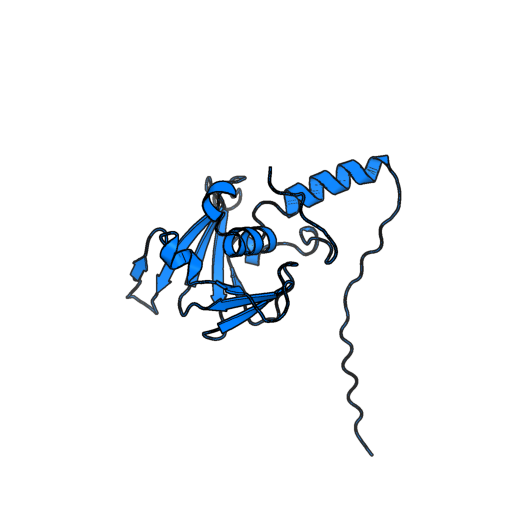 ? 3.358 4.133 13.629 1.00 73.88 148 GLU A C 1
ATOM 1209 O O . GLU A 1 148 ? 4.574 3.944 13.514 1.00 73.88 148 GLU A O 1
ATOM 1214 N N . ARG A 1 149 ? 2.768 4.222 14.825 1.00 66.12 149 ARG A N 1
ATOM 1215 C CA . ARG A 1 149 ? 3.518 4.101 16.076 1.00 66.12 149 ARG A CA 1
ATOM 1216 C C . ARG A 1 149 ? 3.757 2.626 16.357 1.00 66.12 149 ARG A C 1
ATOM 1218 O O . ARG A 1 149 ? 2.967 1.772 15.972 1.00 66.12 149 ARG A O 1
ATOM 1225 N N . PHE A 1 150 ? 4.796 2.319 17.133 1.00 59.94 150 PHE A N 1
ATOM 1226 C CA . PHE A 1 150 ? 5.041 0.943 17.582 1.00 59.94 150 PHE A CA 1
ATOM 1227 C C . PHE A 1 150 ? 3.829 0.342 18.318 1.00 59.94 150 PHE A C 1
ATOM 1229 O O . PHE A 1 150 ? 3.578 -0.852 18.219 1.00 59.94 150 PHE A O 1
ATOM 1236 N N . ALA A 1 151 ? 3.053 1.183 19.010 1.00 56.19 151 ALA A N 1
ATOM 1237 C CA . ALA A 1 151 ? 1.828 0.792 19.704 1.00 56.19 151 ALA A CA 1
ATOM 1238 C C . ALA A 1 151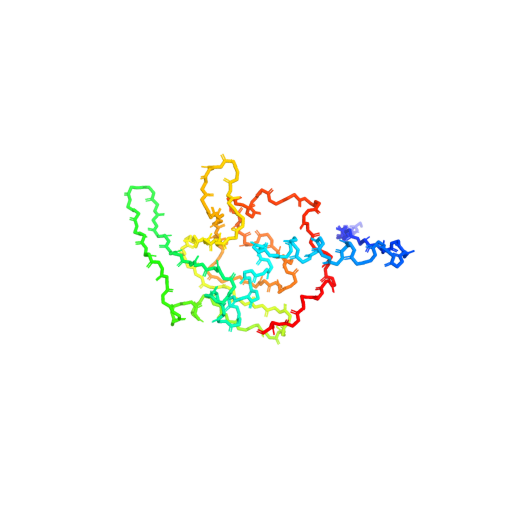 ? 0.676 0.378 18.767 1.00 56.19 151 ALA A C 1
ATOM 1240 O O . ALA A 1 151 ? -0.214 -0.342 19.207 1.00 56.19 151 ALA A O 1
ATOM 1241 N N . ASP A 1 152 ? 0.708 0.800 17.501 1.00 66.25 152 ASP A N 1
ATOM 1242 C CA . ASP A 1 152 ? -0.318 0.489 16.498 1.00 66.25 152 ASP A CA 1
ATOM 1243 C C . ASP A 1 152 ? 0.019 -0.803 15.730 1.00 66.25 152 ASP A C 1
ATOM 1245 O O . ASP A 1 152 ? -0.728 -1.235 14.852 1.00 66.25 152 ASP A O 1
ATOM 1249 N N . MET A 1 153 ? 1.165 -1.427 16.029 1.00 72.50 153 MET A N 1
ATOM 1250 C CA . MET A 1 153 ? 1.591 -2.644 15.353 1.00 72.50 153 MET A CA 1
ATOM 1251 C C . MET A 1 153 ? 0.843 -3.867 15.868 1.00 72.50 153 MET A C 1
ATOM 1253 O O . MET A 1 153 ? 0.687 -4.094 17.067 1.00 72.50 153 MET A O 1
ATOM 1257 N N . LEU A 1 154 ? 0.433 -4.702 14.921 1.00 77.56 154 LEU A N 1
ATOM 1258 C CA . LEU A 1 154 ? -0.192 -5.979 15.218 1.00 77.56 154 LEU A CA 1
ATOM 1259 C C . LEU A 1 154 ? 0.848 -7.015 15.654 1.00 77.56 154 LEU A C 1
ATOM 1261 O O . LEU A 1 154 ? 1.960 -7.027 15.115 1.00 77.56 154 LEU A O 1
ATOM 1265 N N . PRO A 1 155 ? 0.469 -7.944 16.549 1.00 75.75 155 PRO A N 1
ATOM 1266 C CA . PRO A 1 155 ? 1.244 -9.152 16.787 1.00 75.75 155 PRO A CA 1
ATOM 1267 C C . PRO A 1 155 ? 1.557 -9.887 15.475 1.00 75.75 155 PRO A C 1
ATOM 1269 O O . PRO A 1 155 ? 0.743 -9.918 14.543 1.00 75.75 155 PRO A O 1
ATOM 1272 N N . LEU A 1 156 ? 2.743 -10.495 15.390 1.00 70.50 156 LEU A N 1
ATOM 1273 C CA . LEU A 1 156 ? 3.189 -11.206 14.183 1.00 70.50 156 LEU A CA 1
ATOM 1274 C C . LEU A 1 156 ? 2.263 -12.376 13.824 1.00 70.50 156 LEU A C 1
ATOM 1276 O O . LEU A 1 156 ? 2.035 -12.651 12.646 1.00 70.50 156 LEU A O 1
ATOM 1280 N N . ASP A 1 157 ? 1.711 -13.024 14.842 1.00 70.62 157 ASP A N 1
ATOM 1281 C CA . ASP A 1 157 ? 0.788 -14.153 14.783 1.00 70.62 157 ASP A CA 1
ATOM 1282 C C . ASP A 1 157 ? -0.685 -13.743 14.648 1.00 70.62 157 ASP A C 1
ATOM 1284 O O . ASP A 1 157 ? -1.537 -14.613 14.478 1.00 70.62 157 ASP A O 1
ATOM 1288 N N . TYR A 1 158 ? -1.002 -12.440 14.661 1.00 77.00 158 TYR A N 1
ATOM 1289 C CA . TYR A 1 158 ? -2.370 -11.975 14.440 1.00 77.00 158 TYR A CA 1
ATOM 1290 C C . TYR A 1 158 ? -2.910 -12.538 13.125 1.00 77.00 158 TYR A C 1
ATOM 1292 O O . TYR A 1 158 ? -2.278 -12.389 12.079 1.00 77.00 158 TYR A O 1
ATOM 1300 N N . GLN A 1 159 ? -4.089 -13.149 13.156 1.00 72.88 159 GLN A N 1
ATOM 1301 C CA . GLN A 1 159 ? -4.788 -13.595 11.958 1.00 72.88 159 GLN A CA 1
ATOM 1302 C C . GLN A 1 159 ? -5.965 -12.655 11.716 1.00 72.88 159 GLN A C 1
ATOM 1304 O O . GLN A 1 159 ? -6.805 -12.504 12.605 1.00 72.88 159 GLN A O 1
ATOM 1309 N N . PRO A 1 160 ? -6.033 -11.985 10.551 1.00 71.94 160 PRO A N 1
ATOM 1310 C CA . PRO A 1 160 ? -7.199 -11.178 10.246 1.00 71.94 160 PRO A CA 1
ATOM 1311 C C . PRO A 1 160 ? -8.438 -12.084 10.179 1.00 71.94 160 PRO A C 1
ATOM 1313 O O . PRO A 1 160 ? -8.323 -13.230 9.731 1.00 71.94 160 PRO A O 1
ATOM 1316 N N . PRO A 1 161 ? -9.614 -11.593 10.609 1.00 69.88 161 PRO A N 1
ATOM 1317 C CA . PRO A 1 161 ? -10.857 -12.330 10.430 1.00 69.88 161 PRO A CA 1
ATOM 1318 C C . PRO A 1 161 ? -11.074 -12.636 8.943 1.00 69.88 161 PRO A C 1
ATOM 1320 O O . PRO A 1 161 ? -10.605 -11.894 8.072 1.00 69.88 161 PRO A O 1
ATOM 1323 N N . ALA A 1 162 ? -11.765 -13.743 8.659 1.00 59.47 162 ALA A N 1
ATOM 1324 C CA . ALA A 1 162 ? -12.161 -14.060 7.294 1.00 59.47 162 ALA A CA 1
ATOM 1325 C C . ALA A 1 162 ? -12.939 -12.867 6.702 1.00 59.47 162 ALA A C 1
ATOM 1327 O O . ALA A 1 162 ? -13.703 -12.236 7.434 1.00 59.47 162 ALA A O 1
ATOM 1328 N N . PRO A 1 163 ? -12.714 -12.516 5.425 1.00 53.31 163 PRO A N 1
ATOM 1329 C CA . PRO A 1 163 ? -13.513 -11.484 4.780 1.00 53.31 163 PRO A CA 1
ATOM 1330 C C . PRO A 1 163 ? -14.986 -11.918 4.781 1.00 53.31 163 PRO A C 1
ATOM 1332 O O . PRO A 1 163 ? -15.261 -13.069 4.432 1.00 53.31 163 PRO A O 1
ATOM 1335 N N . ASP A 1 164 ? -15.877 -11.010 5.189 1.00 45.06 164 ASP A N 1
ATOM 1336 C CA . ASP A 1 164 ? -17.334 -11.166 5.050 1.00 45.06 164 ASP A CA 1
ATOM 1337 C C . ASP A 1 164 ? -17.748 -11.290 3.572 1.00 45.06 164 ASP A C 1
ATOM 1339 O O . ASP A 1 164 ? -17.101 -10.639 2.711 1.00 45.06 164 ASP A O 1
#

Foldseek 3Di:
DDDDDDDDPDDDADDDDDDVVVVVVVVVLLLVLCQPAPLVVVVCLVVLNCVVSQKWKWWWDDDDPDIDIGGTDDSVVSVVQWDCDPDNQKIKGADQTKMKMWHQDPADPVVRGNIFIKIWDFQDRMAMQGSLRDGDPGIDIDGPNVPQDPVSHDRSPDDHPDDD